Protein AF-A0A7C5P725-F1 (afdb_monomer_lite)

Foldseek 3Di:
DQVVCLLVPCVVVVHDPVVSVVSVVVVVVVVVVVVVVVVVDPVCVPPNDLCVVCVVLLVQLVVLVVVCPDPVDPDNSPCSNVVSVVSVVVSVVVVVVVVVVVVVVVD

pLDDT: mean 72.64, std 8.71, range [49.69, 85.19]

Sequence (107 aa):
MAFFFGSWALPELGAPVWATMSYLILLAWAVWKIMRRASGEGLWYDLGRWPAASGALAFFILLGPLMENDPSRTDNPAGMTLVAIAAALGLIWLRGRIRRRERLSST

Radius of gyration: 18.08 Å; chains: 1; bounding box: 44×28×49 Å

Secondary structure (DSSP, 8-state):
-HHHHHHHHHHHTT--HHHHHHHHHHHHHHHHHHHHHHTTSTTHHHHTHHHHHHHHHHHHHHHHHHHHT-TT-SS--TTHHHHHHHHHHHHHHHHHHHHHHHHHTT-

Structure (mmCIF, N/CA/C/O backbone):
data_AF-A0A7C5P725-F1
#
_entry.id   AF-A0A7C5P725-F1
#
loop_
_atom_site.group_PDB
_atom_site.id
_atom_site.type_symbol
_atom_site.label_atom_id
_atom_site.label_alt_id
_atom_site.label_comp_id
_atom_site.label_asym_id
_atom_site.label_entity_id
_atom_site.label_seq_id
_atom_site.pdbx_PDB_ins_code
_atom_site.Cartn_x
_atom_site.Cartn_y
_atom_site.Cartn_z
_atom_site.occupancy
_atom_site.B_iso_or_equiv
_atom_site.auth_seq_id
_atom_site.auth_comp_id
_atom_site.auth_asym_id
_atom_site.auth_atom_id
_atom_site.pdbx_PDB_model_num
ATOM 1 N N . MET A 1 1 ? 1.159 -11.921 -1.907 1.00 56.75 1 MET A N 1
ATOM 2 C CA . MET A 1 1 ? 1.847 -13.057 -2.558 1.00 56.75 1 MET A CA 1
ATOM 3 C C . MET A 1 1 ? 1.578 -13.117 -4.050 1.00 56.75 1 MET A C 1
ATOM 5 O O . MET A 1 1 ? 2.540 -12.978 -4.784 1.00 56.75 1 MET A O 1
ATOM 9 N N . ALA A 1 2 ? 0.321 -13.218 -4.506 1.00 71.81 2 ALA A N 1
ATOM 10 C CA . ALA A 1 2 ? 0.003 -13.227 -5.943 1.00 71.81 2 ALA A CA 1
ATOM 11 C C . ALA A 1 2 ? 0.662 -12.068 -6.720 1.00 71.81 2 ALA A C 1
ATOM 13 O O . ALA A 1 2 ? 1.329 -12.326 -7.709 1.00 71.81 2 ALA A O 1
ATOM 14 N N . PHE A 1 3 ? 0.584 -10.833 -6.200 1.00 71.12 3 PHE A N 1
ATOM 15 C CA . PHE A 1 3 ? 1.277 -9.671 -6.774 1.00 71.12 3 PHE A CA 1
ATOM 16 C C . PHE A 1 3 ? 2.771 -9.929 -7.026 1.00 71.12 3 PHE A C 1
ATOM 18 O O . PHE A 1 3 ? 3.191 -9.846 -8.168 1.00 71.12 3 PHE A O 1
ATOM 25 N N . PHE A 1 4 ? 3.536 -10.305 -5.993 1.00 70.12 4 PHE A N 1
ATOM 26 C CA . PHE A 1 4 ? 4.988 -10.507 -6.089 1.00 70.12 4 PHE A CA 1
ATOM 27 C C . PHE A 1 4 ? 5.373 -11.626 -7.053 1.00 70.12 4 PHE A C 1
ATOM 29 O O . PHE A 1 4 ? 6.266 -11.441 -7.871 1.00 70.12 4 PHE A O 1
ATOM 36 N N . PHE A 1 5 ? 4.686 -12.770 -6.987 1.00 76.00 5 PHE A N 1
ATOM 37 C CA . PHE A 1 5 ? 4.985 -13.891 -7.878 1.00 76.00 5 PHE A CA 1
ATOM 38 C C . PHE A 1 5 ? 4.627 -13.572 -9.328 1.00 76.00 5 PHE A C 1
ATOM 40 O O . PHE A 1 5 ? 5.412 -13.862 -10.222 1.00 76.00 5 PHE A O 1
ATOM 47 N N . GLY A 1 6 ? 3.477 -12.942 -9.574 1.00 72.38 6 GLY A N 1
ATOM 48 C CA . GLY A 1 6 ? 3.067 -12.591 -10.929 1.00 72.38 6 GLY A CA 1
ATOM 49 C C . GLY A 1 6 ? 3.904 -11.466 -11.533 1.00 72.38 6 GLY A C 1
ATOM 50 O O . GLY A 1 6 ? 4.323 -11.571 -12.680 1.00 72.38 6 GLY A O 1
ATOM 51 N N . SER A 1 7 ? 4.199 -10.411 -10.767 1.00 68.88 7 SER A N 1
ATOM 52 C CA . SER A 1 7 ? 4.995 -9.283 -11.260 1.00 68.88 7 SER A CA 1
ATOM 53 C C . SER A 1 7 ? 6.459 -9.641 -11.493 1.00 68.88 7 SER A C 1
ATOM 55 O O . SER A 1 7 ? 7.091 -8.998 -12.318 1.00 68.88 7 SER A O 1
ATOM 57 N N . TRP A 1 8 ? 6.998 -10.627 -10.774 1.00 72.88 8 TRP A N 1
ATOM 58 C CA . TRP A 1 8 ? 8.372 -11.093 -10.961 1.00 72.88 8 TRP A CA 1
ATOM 59 C C . TRP A 1 8 ? 8.472 -12.167 -12.051 1.00 72.88 8 TRP A C 1
ATOM 61 O O . TRP A 1 8 ? 9.332 -12.078 -12.914 1.00 72.88 8 TRP A O 1
ATOM 71 N N . ALA A 1 9 ? 7.559 -13.145 -12.085 1.00 73.12 9 ALA A N 1
ATOM 72 C CA . ALA A 1 9 ? 7.654 -14.253 -13.036 1.00 73.12 9 ALA A CA 1
ATOM 73 C C . ALA A 1 9 ? 7.227 -13.884 -14.467 1.00 73.12 9 ALA A C 1
ATOM 75 O O . ALA A 1 9 ? 7.830 -14.372 -15.417 1.00 73.12 9 ALA A O 1
ATOM 76 N N . LEU A 1 10 ? 6.194 -13.051 -14.663 1.00 69.06 10 LEU A N 1
ATOM 77 C CA . LEU A 1 10 ? 5.710 -12.758 -16.022 1.00 69.06 10 LEU A CA 1
ATOM 78 C C . LEU A 1 10 ? 6.757 -12.043 -16.903 1.00 69.06 10 LEU A C 1
ATOM 80 O O . LEU A 1 10 ? 6.926 -12.468 -18.046 1.00 69.06 10 LEU A O 1
ATOM 84 N N . PRO A 1 11 ? 7.453 -10.988 -16.434 1.00 68.44 11 PRO A N 1
ATOM 85 C CA . PRO A 1 11 ? 8.466 -10.310 -17.245 1.00 68.44 11 PRO A CA 1
ATOM 86 C C . PRO A 1 11 ? 9.656 -11.212 -17.589 1.00 68.44 11 PRO A C 1
ATOM 88 O O . PRO A 1 11 ? 10.106 -11.214 -18.730 1.00 68.44 11 PRO A O 1
ATOM 91 N N . GLU A 1 12 ? 10.116 -12.019 -16.629 1.00 72.25 12 GLU A N 1
ATOM 92 C CA . GLU A 1 12 ? 11.256 -12.938 -16.790 1.00 72.25 12 GLU A CA 1
ATOM 93 C C . GLU A 1 12 ? 10.968 -14.072 -17.788 1.00 72.25 12 GLU A C 1
ATOM 95 O O . GLU A 1 12 ? 11.871 -14.617 -18.416 1.00 72.25 12 GLU A O 1
ATOM 100 N N . LEU A 1 13 ? 9.690 -14.401 -17.999 1.00 78.62 13 LEU A N 1
ATOM 101 C CA . LEU A 1 13 ? 9.246 -15.367 -19.009 1.00 78.62 13 LEU A CA 1
ATOM 102 C C . LEU A 1 13 ? 9.137 -14.762 -20.422 1.00 78.62 13 LEU A C 1
ATOM 104 O O . LEU A 1 13 ? 8.640 -15.422 -21.335 1.00 78.62 13 LEU A O 1
ATOM 108 N N . GLY A 1 14 ? 9.559 -13.507 -20.614 1.00 76.88 14 GLY A N 1
ATOM 109 C CA . GLY A 1 14 ? 9.449 -12.799 -21.890 1.00 76.88 14 GLY A CA 1
ATOM 110 C C . GLY A 1 14 ? 8.010 -12.433 -22.257 1.00 76.88 14 GLY A C 1
ATOM 111 O O . GLY A 1 14 ? 7.701 -12.241 -23.436 1.00 76.88 14 GLY A O 1
ATOM 112 N N . ALA A 1 15 ? 7.104 -12.360 -21.274 1.00 76.62 15 ALA A N 1
ATOM 113 C CA . ALA A 1 15 ? 5.718 -12.013 -21.544 1.00 76.62 15 ALA A CA 1
ATOM 114 C C . ALA A 1 15 ? 5.619 -10.579 -22.098 1.00 76.62 15 ALA A C 1
ATOM 116 O O . ALA A 1 15 ? 6.245 -9.655 -21.569 1.00 76.62 15 ALA A O 1
ATOM 117 N N . PRO A 1 16 ? 4.799 -10.352 -23.137 1.00 82.12 16 PRO A N 1
ATOM 118 C CA . PRO A 1 16 ? 4.624 -9.024 -23.699 1.00 82.12 16 PRO A CA 1
ATOM 119 C C . PRO A 1 16 ? 3.969 -8.075 -22.684 1.00 82.12 16 PRO A C 1
ATOM 121 O O . PRO A 1 16 ? 3.133 -8.480 -21.875 1.00 82.12 16 PRO A O 1
ATOM 124 N N . VAL A 1 17 ? 4.307 -6.784 -22.766 1.00 77.69 17 VAL A N 1
ATOM 125 C CA . VAL A 1 17 ? 3.910 -5.736 -21.798 1.00 77.69 17 VAL A CA 1
ATOM 126 C C . VAL A 1 17 ? 2.395 -5.681 -21.545 1.00 77.69 17 VAL A C 1
ATOM 128 O O . VAL A 1 17 ? 1.945 -5.410 -20.435 1.00 77.69 17 VAL A O 1
ATOM 131 N N . TRP A 1 18 ? 1.568 -5.974 -22.549 1.00 81.81 18 TRP A N 1
ATOM 132 C CA . TRP A 1 18 ? 0.113 -5.975 -22.378 1.00 81.81 18 TRP A CA 1
ATOM 133 C C . TRP A 1 18 ? -0.377 -7.106 -21.458 1.00 81.81 18 TRP A C 1
ATOM 135 O O . TRP A 1 18 ? -1.380 -6.931 -20.764 1.00 81.81 18 TRP A O 1
ATOM 145 N N . ALA A 1 19 ? 0.324 -8.241 -21.405 1.00 75.62 19 ALA A N 1
ATOM 146 C CA . ALA A 1 19 ? -0.036 -9.382 -20.567 1.00 75.62 19 ALA A CA 1
ATOM 147 C C . ALA A 1 19 ? 0.258 -9.099 -19.086 1.00 75.62 19 ALA A C 1
ATOM 149 O O . ALA A 1 19 ? -0.588 -9.363 -18.230 1.00 75.62 19 ALA A O 1
ATOM 150 N N . THR A 1 20 ? 1.404 -8.479 -18.784 1.00 75.31 20 THR A N 1
ATOM 151 C CA . THR A 1 20 ? 1.738 -8.016 -17.426 1.00 75.31 20 THR A CA 1
ATOM 152 C C . THR A 1 20 ? 0.780 -6.925 -16.956 1.00 75.31 20 THR A C 1
ATOM 154 O O . THR A 1 20 ? 0.262 -7.006 -15.842 1.00 75.31 20 THR A O 1
ATOM 157 N N . MET A 1 21 ? 0.461 -5.948 -17.811 1.00 76.19 21 MET A N 1
ATOM 158 C CA . MET A 1 21 ? -0.528 -4.911 -17.490 1.00 76.19 21 MET A CA 1
ATOM 159 C C . MET A 1 21 ? -1.921 -5.501 -17.235 1.00 76.19 21 MET A C 1
ATOM 161 O O . MET A 1 21 ? -2.559 -5.171 -16.236 1.00 76.19 21 MET A O 1
ATOM 165 N N . SER A 1 22 ? -2.376 -6.428 -18.084 1.00 83.06 22 SER A N 1
ATOM 166 C CA . SER A 1 22 ? -3.676 -7.095 -17.922 1.00 83.06 22 SER A CA 1
ATOM 167 C C . SER A 1 22 ? -3.745 -7.899 -16.623 1.00 83.06 22 SER A C 1
ATOM 169 O O . SER A 1 22 ? -4.746 -7.836 -15.910 1.00 83.06 22 SER A O 1
ATOM 171 N N . TYR A 1 23 ? -2.667 -8.605 -16.273 1.00 79.88 23 TYR A N 1
ATOM 172 C CA . TYR A 1 23 ? -2.559 -9.335 -15.011 1.00 79.88 23 TYR A CA 1
ATOM 173 C C . TYR A 1 23 ? -2.702 -8.408 -13.796 1.00 79.88 23 TYR A C 1
ATOM 175 O O . TYR A 1 23 ? -3.496 -8.687 -12.896 1.00 79.88 23 TYR A O 1
ATOM 183 N N . LEU A 1 24 ? -1.987 -7.278 -13.786 1.00 79.25 24 LEU A N 1
ATOM 184 C CA . LEU A 1 24 ? -2.050 -6.307 -12.692 1.00 79.25 24 LEU A CA 1
ATOM 185 C C . LEU A 1 24 ? -3.441 -5.673 -12.560 1.00 79.25 24 LEU A C 1
ATOM 187 O O . LEU A 1 24 ? -3.949 -5.539 -11.445 1.00 79.25 24 LEU A O 1
ATOM 191 N N . ILE A 1 25 ? -4.087 -5.343 -13.682 1.00 83.19 25 ILE A N 1
ATOM 192 C CA . ILE A 1 25 ? -5.452 -4.797 -13.704 1.00 83.19 25 ILE A CA 1
ATOM 193 C C . ILE A 1 25 ? -6.453 -5.819 -13.151 1.00 83.19 25 ILE A C 1
ATOM 195 O O . ILE A 1 25 ? -7.281 -5.478 -12.304 1.00 83.19 25 ILE A O 1
ATOM 199 N N . LEU A 1 26 ? -6.364 -7.082 -13.579 1.00 83.75 26 LEU A N 1
ATOM 200 C CA . LEU A 1 26 ? -7.233 -8.156 -13.091 1.00 83.75 26 LEU A CA 1
ATOM 201 C C . LEU A 1 26 ? -7.023 -8.425 -11.600 1.00 83.75 26 LEU A C 1
ATOM 203 O O . LEU A 1 26 ? -7.997 -8.616 -10.870 1.00 83.75 26 LEU A O 1
ATOM 207 N N . LEU A 1 27 ? -5.774 -8.394 -11.133 1.00 78.50 27 LEU A N 1
ATOM 208 C CA . LEU A 1 27 ? -5.448 -8.555 -9.721 1.00 78.50 27 LEU A CA 1
ATOM 209 C C . LEU A 1 27 ? -6.031 -7.408 -8.884 1.00 78.50 27 LEU A C 1
ATOM 211 O O . LEU A 1 27 ? -6.684 -7.662 -7.871 1.00 78.50 27 LEU A O 1
ATOM 215 N N . ALA A 1 28 ? -5.857 -6.158 -9.325 1.00 78.19 28 ALA A N 1
ATOM 216 C CA . ALA A 1 28 ? -6.434 -4.987 -8.666 1.00 78.19 28 ALA A CA 1
ATOM 217 C C . ALA A 1 28 ? -7.969 -5.063 -8.627 1.00 78.19 28 ALA A C 1
ATOM 219 O O . ALA A 1 28 ? -8.584 -4.813 -7.588 1.00 78.19 28 ALA A O 1
ATOM 220 N N . TRP A 1 29 ? -8.593 -5.482 -9.730 1.00 80.69 29 TRP A N 1
ATOM 221 C CA . TRP A 1 29 ? -10.038 -5.681 -9.807 1.00 80.69 29 TRP A CA 1
ATOM 222 C C . TRP A 1 29 ? -10.529 -6.793 -8.872 1.00 80.69 29 TRP A C 1
ATOM 224 O O . TRP A 1 29 ? -11.539 -6.617 -8.185 1.00 80.69 29 TRP A O 1
ATOM 234 N N . ALA A 1 30 ? -9.812 -7.917 -8.794 1.00 78.56 30 ALA A N 1
ATOM 235 C CA . ALA A 1 30 ? -10.136 -9.026 -7.901 1.00 78.56 30 ALA A CA 1
ATOM 236 C C . ALA A 1 30 ? -10.049 -8.602 -6.429 1.00 78.56 30 ALA A C 1
ATOM 238 O O . ALA A 1 30 ? -10.991 -8.836 -5.669 1.00 78.56 30 ALA A O 1
ATOM 239 N N . VAL A 1 31 ? -8.973 -7.906 -6.045 1.00 77.69 31 VAL A N 1
ATOM 240 C CA . VAL A 1 31 ? -8.817 -7.333 -4.699 1.00 77.69 31 VAL A CA 1
ATOM 241 C C . VAL A 1 31 ? -9.951 -6.356 -4.403 1.00 77.69 31 VAL A C 1
ATOM 243 O O . VAL A 1 31 ? -10.604 -6.480 -3.369 1.00 77.69 31 VAL A O 1
ATOM 246 N N . TRP A 1 32 ? -10.271 -5.447 -5.326 1.00 76.69 32 TRP A N 1
ATOM 247 C CA . TRP A 1 32 ? -11.377 -4.504 -5.152 1.00 76.69 32 TRP A CA 1
ATOM 248 C C . TRP A 1 32 ? -12.731 -5.203 -4.984 1.00 76.69 32 TRP A C 1
ATOM 250 O O . TRP A 1 32 ? -13.540 -4.806 -4.145 1.00 76.69 32 TRP A O 1
ATOM 260 N N . LYS A 1 33 ? -12.994 -6.268 -5.746 1.00 76.69 33 LYS A N 1
ATOM 261 C CA . LYS A 1 33 ? -14.227 -7.059 -5.639 1.00 76.69 33 LYS A CA 1
ATOM 262 C C . LYS A 1 33 ? -14.319 -7.791 -4.300 1.00 76.69 33 LYS A C 1
ATOM 264 O O . LYS A 1 33 ? -15.390 -7.793 -3.696 1.00 76.69 33 LYS A O 1
ATOM 269 N N . ILE A 1 34 ? -13.214 -8.371 -3.829 1.00 75.06 34 ILE A N 1
ATOM 270 C CA . ILE A 1 34 ? -13.125 -9.016 -2.512 1.00 75.06 34 ILE A CA 1
ATOM 271 C C . ILE A 1 34 ? -13.357 -7.982 -1.411 1.00 75.06 34 ILE A C 1
ATOM 273 O O . ILE A 1 34 ? -14.189 -8.210 -0.542 1.00 75.06 34 ILE A O 1
ATOM 277 N N . MET A 1 35 ? -12.713 -6.814 -1.493 1.00 67.88 35 MET A N 1
ATOM 278 C CA . MET A 1 35 ? -12.914 -5.719 -0.540 1.00 67.88 35 MET A CA 1
ATOM 279 C C . MET A 1 35 ? -14.361 -5.220 -0.535 1.00 67.88 35 MET A C 1
ATOM 281 O O . MET A 1 35 ? -14.922 -4.995 0.531 1.00 67.88 35 MET A O 1
ATOM 285 N N . ARG A 1 36 ? -15.001 -5.078 -1.702 1.00 68.06 36 ARG A N 1
ATOM 286 C CA . ARG A 1 36 ? -16.414 -4.673 -1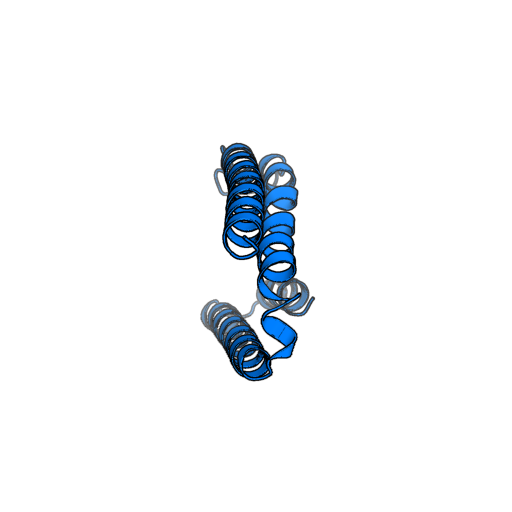.781 1.00 68.06 36 ARG A CA 1
ATOM 287 C C . ARG A 1 36 ? -17.362 -5.720 -1.206 1.00 68.06 36 ARG A C 1
ATOM 289 O O . ARG A 1 36 ? -18.322 -5.339 -0.550 1.00 68.06 36 ARG A O 1
ATOM 296 N N . ARG A 1 37 ? -17.093 -7.011 -1.420 1.00 65.38 37 ARG A N 1
ATOM 297 C CA . ARG A 1 37 ? -17.879 -8.095 -0.809 1.00 65.38 37 ARG A CA 1
ATOM 298 C C . ARG A 1 37 ? -17.684 -8.156 0.703 1.00 65.38 37 ARG A C 1
ATOM 300 O O . ARG A 1 37 ? -18.668 -8.203 1.425 1.00 65.38 37 ARG A O 1
ATOM 307 N N . ALA A 1 38 ? -16.442 -8.056 1.170 1.00 61.25 38 ALA A N 1
ATOM 308 C CA . ALA A 1 38 ? -16.112 -8.028 2.593 1.00 61.25 38 ALA A CA 1
ATOM 309 C C . ALA A 1 38 ? -16.650 -6.775 3.310 1.00 61.25 38 ALA A C 1
ATOM 311 O O . ALA A 1 38 ? -16.895 -6.808 4.508 1.00 61.25 38 ALA A O 1
ATOM 312 N N . SER A 1 39 ? -16.876 -5.676 2.582 1.00 59.16 39 SER A N 1
ATOM 313 C CA . SER A 1 39 ? -17.472 -4.449 3.123 1.00 59.16 39 SER A CA 1
ATOM 314 C C . SER A 1 39 ? -18.982 -4.531 3.370 1.00 59.16 39 SER A C 1
ATOM 316 O O . SER A 1 39 ? -19.522 -3.591 3.953 1.00 59.16 39 SER A O 1
ATOM 318 N N . GLY A 1 40 ? -19.671 -5.568 2.880 1.00 58.22 40 GLY A N 1
ATOM 319 C CA . GLY A 1 40 ? -21.123 -5.725 3.027 1.00 58.22 40 GLY A CA 1
ATOM 320 C C . GLY A 1 40 ? -21.556 -6.368 4.347 1.00 58.22 40 GLY A C 1
ATOM 321 O O . GLY A 1 40 ? -22.711 -6.229 4.737 1.00 58.22 40 GLY A O 1
ATOM 322 N N . GLU A 1 41 ? -20.643 -7.037 5.050 1.00 55.88 41 GLU A N 1
ATOM 323 C CA . GLU A 1 41 ? -20.914 -7.711 6.320 1.00 55.88 41 GLU A CA 1
ATOM 324 C C . GLU A 1 41 ? -20.405 -6.822 7.466 1.00 55.88 41 GLU A C 1
ATOM 326 O O . GLU A 1 41 ? -19.246 -6.403 7.477 1.00 55.88 41 GLU A O 1
ATOM 331 N N . GLY A 1 42 ? -21.275 -6.496 8.429 1.00 52.72 42 GLY A N 1
ATOM 332 C CA . GLY A 1 42 ? -21.029 -5.527 9.513 1.00 52.72 42 GLY A CA 1
ATOM 333 C C . GLY A 1 42 ? -19.772 -5.762 10.370 1.00 52.72 42 GLY A C 1
ATOM 334 O O . GLY A 1 42 ? -19.370 -4.871 11.112 1.00 52.72 42 GLY A O 1
ATOM 335 N N . LEU A 1 43 ? -19.093 -6.902 10.205 1.00 49.69 43 LEU A N 1
ATOM 336 C CA . LEU A 1 43 ? -17.793 -7.229 10.798 1.00 49.69 43 LEU A CA 1
ATOM 337 C C . LEU A 1 43 ? -16.670 -6.230 10.438 1.00 49.69 43 LEU A C 1
ATOM 339 O O . LEU A 1 43 ? -15.676 -6.122 11.156 1.00 49.69 43 LEU A O 1
ATOM 343 N N . TRP A 1 44 ? -16.791 -5.500 9.321 1.00 50.28 44 TRP A N 1
ATOM 344 C CA . TRP A 1 44 ? -15.753 -4.574 8.845 1.00 50.28 44 TRP A CA 1
ATOM 345 C C . TRP A 1 44 ? -15.784 -3.185 9.503 1.00 50.28 44 TRP A C 1
ATOM 347 O O . TRP A 1 44 ? -14.801 -2.444 9.380 1.00 50.28 44 TRP A O 1
ATOM 357 N N . TYR A 1 45 ? -16.876 -2.833 10.194 1.00 53.97 45 TYR A N 1
ATOM 358 C CA . TYR A 1 45 ? -17.039 -1.519 10.825 1.00 53.97 45 TYR A CA 1
ATOM 359 C C . TYR A 1 45 ? -16.162 -1.364 12.080 1.00 53.97 45 TYR A C 1
ATOM 361 O O . TYR A 1 45 ? -15.605 -0.288 12.281 1.00 53.97 45 TYR A O 1
ATOM 369 N N . ASP A 1 46 ? -15.944 -2.449 12.836 1.00 53.06 46 ASP A N 1
ATOM 370 C CA . ASP A 1 46 ? -15.216 -2.396 14.115 1.00 53.06 46 ASP A CA 1
ATOM 371 C C . ASP A 1 46 ? -13.717 -2.744 14.031 1.00 53.06 46 ASP A C 1
ATOM 373 O O . ASP A 1 46 ? -12.937 -2.247 14.841 1.00 53.06 46 ASP A O 1
ATOM 377 N N . LEU A 1 47 ? -13.256 -3.562 13.069 1.00 54.16 47 LEU A N 1
ATOM 378 C CA . LEU A 1 47 ? -11.853 -4.039 13.070 1.00 54.16 47 LEU A CA 1
ATOM 379 C C . LEU A 1 47 ? -11.068 -3.908 11.746 1.00 54.16 47 LEU A C 1
ATOM 381 O O . LEU A 1 47 ? -9.849 -4.077 11.749 1.00 54.16 47 LEU A O 1
ATOM 385 N N . GLY A 1 48 ? -11.697 -3.620 10.600 1.00 55.75 48 GLY A N 1
ATOM 386 C CA . GLY A 1 48 ? -11.112 -4.027 9.306 1.00 55.75 48 GLY A CA 1
ATOM 387 C C . GLY A 1 48 ? -10.389 -2.968 8.466 1.00 55.75 48 GLY A C 1
ATOM 388 O O . GLY A 1 48 ? -9.386 -3.270 7.816 1.00 55.75 48 GLY A O 1
ATOM 389 N N . ARG A 1 49 ? -10.881 -1.722 8.427 1.00 63.47 49 ARG A N 1
ATOM 390 C CA . ARG A 1 49 ? -10.411 -0.730 7.433 1.00 63.47 49 ARG A CA 1
ATOM 391 C C . ARG A 1 49 ? -9.007 -0.194 7.703 1.00 63.47 49 ARG A C 1
ATOM 393 O O . ARG A 1 49 ? -8.255 0.064 6.767 1.00 63.47 49 ARG A O 1
ATOM 400 N N . TRP A 1 50 ? -8.658 -0.042 8.975 1.00 63.75 50 TRP A N 1
ATOM 401 C CA . TRP A 1 50 ? -7.384 0.536 9.395 1.00 63.75 50 TRP A CA 1
ATOM 402 C C . TRP A 1 50 ? -6.197 -0.388 9.207 1.00 63.75 50 TRP A C 1
ATOM 404 O O . TRP A 1 50 ? -5.267 0.020 8.513 1.00 63.75 50 TRP A O 1
ATOM 414 N N . PRO A 1 51 ? -6.222 -1.624 9.741 1.00 67.62 51 PRO A N 1
ATOM 415 C CA . PRO A 1 51 ? -5.099 -2.542 9.599 1.00 67.62 51 PRO A CA 1
ATOM 416 C C . PRO A 1 51 ? -4.828 -2.900 8.136 1.00 67.62 51 PRO A C 1
ATOM 418 O O . PRO A 1 51 ? -3.6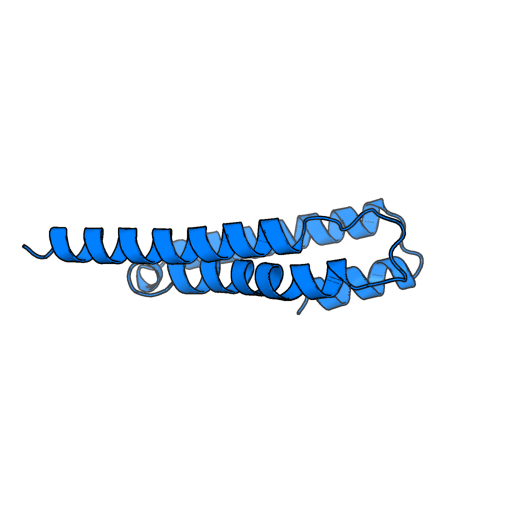71 -3.021 7.744 1.00 67.62 51 PRO A O 1
ATOM 421 N N . ALA A 1 52 ? -5.878 -3.012 7.312 1.00 65.94 52 ALA A N 1
ATOM 422 C CA . ALA A 1 52 ? -5.744 -3.312 5.890 1.00 65.94 52 ALA A CA 1
ATOM 423 C C . ALA A 1 52 ? -5.068 -2.167 5.114 1.00 65.94 52 ALA A C 1
ATOM 425 O O . ALA A 1 52 ? -4.115 -2.403 4.370 1.00 65.94 52 ALA A O 1
ATOM 426 N N . ALA A 1 53 ? -5.518 -0.922 5.317 1.00 68.00 53 ALA A N 1
ATOM 427 C CA . ALA A 1 53 ? -4.935 0.243 4.655 1.00 68.00 53 ALA A CA 1
ATOM 428 C C . ALA A 1 53 ? -3.513 0.539 5.156 1.00 68.00 53 ALA A C 1
ATOM 430 O O . ALA A 1 53 ? -2.612 0.777 4.352 1.00 68.00 5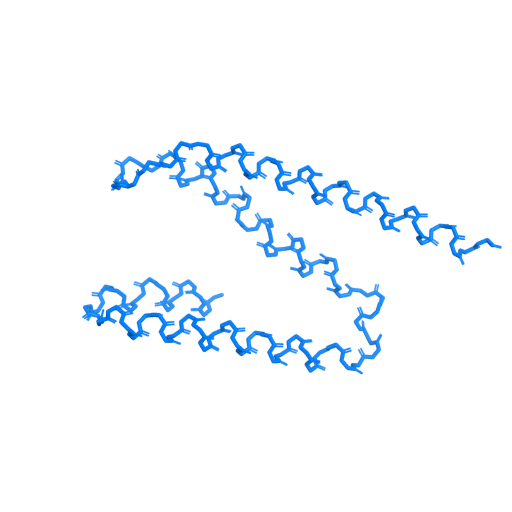3 ALA A O 1
ATOM 431 N N . SER A 1 54 ? -3.282 0.468 6.473 1.00 71.12 54 SER A N 1
ATOM 432 C CA . SER A 1 54 ? -1.951 0.683 7.042 1.00 71.12 54 SER A CA 1
ATOM 433 C C . SER A 1 54 ? -0.982 -0.438 6.691 1.00 71.12 54 SER A C 1
ATOM 435 O O . SER A 1 54 ? 0.186 -0.156 6.474 1.00 71.12 54 SER A O 1
ATOM 437 N N . GLY A 1 55 ? -1.440 -1.692 6.615 1.00 73.50 55 GLY A N 1
ATOM 438 C CA . GLY A 1 55 ? -0.598 -2.839 6.271 1.00 73.50 55 GLY A CA 1
ATOM 439 C C . GLY A 1 55 ? -0.096 -2.783 4.829 1.00 73.50 55 GLY A C 1
ATOM 440 O O . GLY A 1 55 ? 1.093 -2.974 4.585 1.00 73.50 55 GLY A O 1
ATOM 441 N N . ALA A 1 56 ? -0.976 -2.441 3.881 1.00 71.81 56 ALA A N 1
ATOM 442 C CA . ALA A 1 56 ? -0.585 -2.253 2.486 1.00 71.81 56 ALA A CA 1
ATOM 443 C C . ALA A 1 56 ? 0.415 -1.096 2.324 1.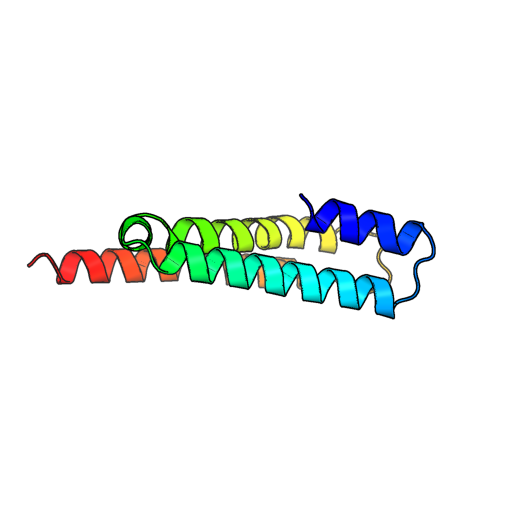00 71.81 56 ALA A C 1
ATOM 445 O O . ALA A 1 56 ? 1.434 -1.257 1.659 1.00 71.81 56 ALA A O 1
ATOM 446 N N . LEU A 1 57 ? 0.171 0.049 2.971 1.00 75.94 57 LEU A N 1
ATOM 447 C CA . LEU A 1 57 ? 1.101 1.182 2.935 1.00 75.94 57 LEU A CA 1
ATOM 448 C C . LEU A 1 57 ? 2.421 0.895 3.663 1.00 75.94 57 LEU A C 1
ATOM 450 O O . LEU A 1 57 ? 3.470 1.295 3.170 1.00 75.94 57 LEU A O 1
ATOM 454 N N . ALA A 1 58 ? 2.396 0.191 4.796 1.00 77.00 58 ALA A N 1
ATOM 455 C CA . ALA A 1 58 ? 3.598 -0.161 5.552 1.00 77.00 58 ALA A CA 1
ATOM 456 C C . ALA A 1 58 ? 4.575 -0.993 4.715 1.00 77.00 58 ALA A C 1
ATOM 458 O O . ALA A 1 58 ? 5.782 -0.780 4.800 1.00 77.00 58 ALA A O 1
ATOM 459 N N . PHE A 1 59 ? 4.057 -1.882 3.861 1.00 76.44 59 PHE A N 1
ATOM 460 C CA . PHE A 1 59 ? 4.880 -2.620 2.909 1.00 76.44 59 PHE A CA 1
ATOM 461 C C . PHE A 1 59 ? 5.667 -1.678 1.981 1.00 76.44 59 PHE A C 1
ATOM 463 O O . PHE A 1 59 ? 6.883 -1.801 1.873 1.00 76.44 59 PHE A O 1
ATOM 470 N N . PHE A 1 60 ? 5.002 -0.696 1.363 1.00 74.56 60 PHE A N 1
ATOM 471 C CA . PHE A 1 60 ? 5.660 0.269 0.470 1.00 74.56 60 PHE A CA 1
ATOM 472 C C . PHE A 1 60 ? 6.609 1.220 1.206 1.00 74.56 60 PHE A C 1
ATOM 474 O O . PHE A 1 60 ? 7.663 1.560 0.677 1.00 74.56 60 PHE A O 1
ATOM 481 N N . ILE A 1 61 ? 6.268 1.609 2.436 1.00 82.31 61 ILE A N 1
ATOM 482 C CA . ILE A 1 61 ? 7.126 2.440 3.291 1.00 82.31 61 ILE A CA 1
ATOM 483 C C . ILE A 1 61 ? 8.453 1.729 3.583 1.00 82.31 61 ILE A C 1
ATOM 485 O O . ILE A 1 61 ? 9.505 2.355 3.531 1.00 82.31 61 ILE A O 1
ATOM 489 N N . LEU A 1 62 ? 8.417 0.424 3.860 1.00 79.69 62 LEU A N 1
ATOM 490 C CA . LEU A 1 62 ? 9.625 -0.368 4.107 1.00 79.69 62 LEU A CA 1
ATOM 491 C C . LEU A 1 62 ? 10.415 -0.652 2.825 1.00 79.69 62 LEU A C 1
ATOM 493 O O . LEU A 1 62 ? 11.639 -0.745 2.870 1.00 79.69 62 LEU A O 1
ATOM 497 N N . LEU A 1 63 ? 9.732 -0.780 1.685 1.00 78.88 63 LEU A N 1
ATOM 498 C CA . LEU A 1 63 ? 10.375 -1.059 0.403 1.00 78.88 63 LEU A CA 1
ATOM 499 C C . LEU A 1 63 ? 11.098 0.166 -0.182 1.00 78.88 63 LEU A C 1
ATOM 501 O O . LEU A 1 63 ? 12.097 -0.000 -0.874 1.00 78.88 63 LEU A O 1
ATOM 505 N N . GLY A 1 64 ? 10.610 1.382 0.089 1.00 77.00 64 GLY A N 1
ATOM 506 C CA . GLY A 1 64 ? 11.163 2.632 -0.452 1.00 77.00 64 GLY A CA 1
ATOM 507 C C . GLY A 1 64 ? 12.674 2.800 -0.224 1.00 77.00 64 GLY A C 1
ATOM 508 O O . GLY A 1 64 ? 13.403 2.939 -1.203 1.00 77.00 64 GLY A O 1
ATOM 509 N N . PRO A 1 65 ? 13.173 2.706 1.023 1.00 72.00 65 PRO A N 1
ATOM 510 C CA . PRO A 1 65 ? 14.605 2.799 1.312 1.00 72.00 65 PRO A CA 1
ATOM 511 C C . PRO A 1 65 ? 15.431 1.671 0.688 1.00 72.00 65 PRO A C 1
ATOM 513 O O . PRO A 1 65 ? 16.589 1.872 0.334 1.00 72.00 65 PRO A O 1
ATOM 516 N N . LEU A 1 66 ? 14.850 0.476 0.554 1.00 76.94 66 LEU A N 1
ATOM 517 C CA . LEU A 1 66 ? 15.535 -0.671 -0.040 1.00 76.94 66 LEU A CA 1
ATOM 518 C C . LEU A 1 66 ? 15.731 -0.477 -1.551 1.00 76.94 66 LEU A C 1
ATOM 520 O O . LEU A 1 66 ? 16.772 -0.831 -2.088 1.00 76.94 66 LEU A O 1
ATOM 524 N N . MET A 1 67 ? 14.744 0.133 -2.208 1.00 73.25 67 MET A N 1
ATOM 525 C CA . MET A 1 67 ? 14.753 0.443 -3.638 1.00 73.25 67 MET A CA 1
ATOM 526 C C . MET A 1 67 ? 15.614 1.658 -3.997 1.00 73.25 67 MET A C 1
ATOM 528 O O . MET A 1 67 ? 16.128 1.723 -5.108 1.00 73.25 67 MET A O 1
ATOM 532 N N . GLU A 1 68 ? 15.767 2.620 -3.083 1.00 75.06 68 GLU A N 1
ATOM 533 C CA . GLU A 1 68 ? 16.649 3.780 -3.278 1.00 75.06 68 GLU A CA 1
ATOM 534 C C . GLU A 1 68 ? 18.133 3.429 -3.172 1.00 75.06 68 GLU A C 1
ATOM 536 O O . GLU A 1 68 ? 18.960 4.057 -3.823 1.00 75.06 68 GLU A O 1
ATOM 541 N N . ASN A 1 69 ? 18.463 2.382 -2.418 1.00 74.06 69 ASN A N 1
ATOM 542 C CA . ASN A 1 69 ? 19.831 1.893 -2.275 1.00 74.06 69 ASN A CA 1
ATOM 543 C C . ASN A 1 69 ? 20.208 0.805 -3.294 1.00 74.06 69 ASN A C 1
ATOM 545 O O . ASN A 1 69 ? 21.280 0.222 -3.158 1.00 74.06 69 ASN A O 1
ATOM 549 N N . ASP A 1 70 ? 19.355 0.503 -4.279 1.00 73.25 70 ASP A N 1
ATOM 550 C CA . ASP A 1 70 ? 19.643 -0.498 -5.310 1.00 73.25 70 ASP A CA 1
ATOM 551 C C . ASP A 1 70 ? 20.497 0.109 -6.443 1.00 73.25 70 ASP A C 1
ATOM 553 O O . ASP A 1 70 ? 19.990 0.913 -7.231 1.00 73.25 70 ASP A O 1
ATOM 557 N N . PRO A 1 71 ? 21.783 -0.276 -6.572 1.00 64.81 71 PRO A N 1
ATOM 558 C CA . PRO A 1 71 ? 22.680 0.277 -7.581 1.00 64.81 71 PRO A CA 1
ATOM 559 C C . PRO A 1 71 ? 22.451 -0.302 -8.986 1.00 64.81 71 PRO A C 1
ATOM 561 O O . PRO A 1 71 ? 23.037 0.192 -9.946 1.00 64.81 71 PRO A O 1
ATOM 564 N N . SER A 1 72 ? 21.632 -1.350 -9.128 1.00 71.62 72 SER A N 1
ATOM 565 C CA . SER A 1 72 ? 21.328 -1.986 -10.420 1.00 71.62 72 SER A CA 1
ATOM 566 C C . SER A 1 72 ? 20.175 -1.313 -11.173 1.00 71.62 72 SER A C 1
ATOM 568 O O . SER A 1 72 ? 19.840 -1.692 -12.297 1.00 71.62 72 SER A O 1
ATOM 570 N N . ARG A 1 73 ? 19.563 -0.298 -10.560 1.00 64.00 73 ARG A N 1
ATOM 571 C CA . ARG A 1 73 ? 18.340 0.329 -11.043 1.00 64.00 73 ARG A CA 1
ATOM 572 C C . ARG A 1 73 ? 18.639 1.393 -12.105 1.00 64.00 73 ARG A C 1
ATOM 574 O O . ARG A 1 73 ? 19.433 2.301 -11.895 1.00 64.00 73 ARG A O 1
ATOM 581 N N . THR A 1 74 ? 17.973 1.286 -13.254 1.00 68.81 74 THR A N 1
ATOM 582 C CA . THR A 1 74 ? 18.120 2.214 -14.392 1.00 68.81 74 THR A CA 1
ATOM 583 C C . THR A 1 74 ? 17.233 3.463 -14.307 1.00 68.81 74 THR A C 1
ATOM 585 O O . THR A 1 74 ? 17.384 4.357 -15.138 1.00 68.81 74 THR A O 1
ATOM 588 N N . ASP A 1 75 ? 16.291 3.533 -13.354 1.00 67.69 75 ASP A N 1
ATOM 589 C CA . ASP A 1 75 ? 15.535 4.764 -13.052 1.00 67.69 75 ASP A CA 1
ATOM 590 C C . ASP A 1 75 ? 16.251 5.605 -11.981 1.00 67.69 75 ASP A C 1
ATOM 592 O O . ASP A 1 75 ? 17.231 5.150 -11.400 1.00 67.69 75 ASP A O 1
ATOM 596 N N . ASN A 1 76 ? 15.793 6.840 -11.746 1.00 70.31 76 ASN A N 1
ATOM 597 C CA . ASN A 1 76 ? 16.287 7.667 -10.646 1.00 70.31 76 ASN A CA 1
ATOM 598 C C . ASN A 1 76 ? 15.414 7.454 -9.394 1.00 70.31 76 ASN A C 1
ATOM 600 O O . ASN A 1 76 ? 14.333 8.049 -9.317 1.00 70.31 76 ASN A O 1
ATOM 604 N N . PRO A 1 77 ? 15.866 6.670 -8.399 1.00 70.31 77 PRO A N 1
ATOM 605 C CA . PRO A 1 77 ? 15.064 6.362 -7.227 1.00 70.31 77 PRO A CA 1
ATOM 606 C C . PRO A 1 77 ? 15.134 7.441 -6.132 1.00 70.31 77 PRO A C 1
ATOM 608 O O . PRO A 1 77 ? 14.558 7.256 -5.055 1.00 70.31 77 PRO A O 1
ATOM 611 N N . ALA A 1 78 ? 15.833 8.555 -6.388 1.00 74.69 78 ALA A N 1
ATOM 612 C CA . ALA A 1 78 ? 16.059 9.611 -5.411 1.00 74.69 78 ALA A CA 1
ATOM 613 C C . ALA A 1 78 ? 14.736 10.158 -4.849 1.00 74.69 78 ALA A C 1
ATOM 615 O O . ALA A 1 78 ? 13.868 10.638 -5.583 1.00 74.69 78 ALA A O 1
ATOM 616 N N . GLY A 1 79 ? 14.594 10.111 -3.523 1.00 75.69 79 GLY A N 1
ATOM 617 C CA . GLY A 1 79 ? 13.433 10.639 -2.805 1.00 75.69 79 GLY A CA 1
ATOM 618 C C . GLY A 1 79 ? 12.341 9.615 -2.486 1.00 75.69 79 GLY A C 1
ATOM 619 O O . GLY A 1 79 ? 11.379 9.971 -1.799 1.00 75.69 79 GLY A O 1
ATOM 620 N N . MET A 1 80 ? 12.480 8.344 -2.887 1.00 81.12 80 MET A N 1
ATOM 621 C CA . MET A 1 80 ? 11.545 7.289 -2.465 1.00 81.12 80 MET A CA 1
ATOM 622 C C . MET A 1 80 ? 11.507 7.119 -0.939 1.00 81.12 80 MET A C 1
ATOM 624 O O . MET A 1 80 ? 10.428 6.928 -0.373 1.00 81.12 80 MET A O 1
ATOM 628 N N . THR A 1 81 ? 12.639 7.282 -0.250 1.00 79.69 81 THR A N 1
ATOM 629 C CA . THR A 1 81 ? 12.704 7.286 1.220 1.00 79.69 81 THR A CA 1
ATOM 630 C C . THR A 1 81 ? 11.932 8.460 1.817 1.00 79.69 81 THR A C 1
ATOM 632 O O . THR A 1 81 ? 11.211 8.290 2.800 1.00 79.69 81 THR A O 1
ATOM 635 N N . LEU A 1 82 ? 12.013 9.649 1.211 1.00 79.31 82 LEU A N 1
ATOM 636 C CA . LEU A 1 82 ? 11.279 10.825 1.687 1.00 79.31 82 LEU A CA 1
ATOM 637 C C . LEU A 1 82 ? 9.761 10.621 1.557 1.00 79.31 82 LEU A C 1
ATOM 639 O O . LEU A 1 82 ? 9.010 10.930 2.485 1.00 79.31 82 LEU A O 1
ATOM 643 N N . VAL A 1 83 ? 9.313 10.038 0.441 1.00 80.56 83 VAL A N 1
ATOM 644 C CA . VAL A 1 83 ? 7.903 9.676 0.220 1.00 80.56 83 VAL A CA 1
ATOM 645 C C . VAL A 1 83 ? 7.446 8.616 1.225 1.00 80.56 83 VAL A C 1
ATOM 647 O O . VAL A 1 83 ? 6.363 8.746 1.799 1.00 80.56 83 VAL A O 1
ATOM 650 N N . ALA A 1 84 ? 8.277 7.607 1.499 1.00 80.00 84 ALA A N 1
ATOM 651 C CA . ALA A 1 84 ? 8.001 6.590 2.511 1.00 80.00 84 ALA A CA 1
ATOM 652 C C . ALA A 1 84 ? 7.831 7.204 3.913 1.00 80.00 84 ALA A C 1
ATOM 654 O O . ALA A 1 84 ? 6.867 6.895 4.617 1.00 80.00 84 ALA A O 1
ATOM 655 N N . ILE A 1 85 ? 8.709 8.133 4.302 1.00 82.00 85 ILE A N 1
ATOM 656 C CA . ILE A 1 85 ? 8.611 8.852 5.581 1.00 82.00 85 ILE A CA 1
ATOM 657 C C . ILE A 1 85 ? 7.326 9.689 5.639 1.00 82.00 85 ILE A C 1
ATOM 659 O O . ILE A 1 85 ? 6.590 9.621 6.626 1.00 82.00 85 ILE A O 1
ATOM 663 N N . ALA A 1 86 ? 7.010 10.443 4.582 1.00 82.31 86 ALA A N 1
ATOM 664 C CA . ALA A 1 86 ? 5.791 11.250 4.521 1.00 82.31 86 ALA A CA 1
ATOM 665 C C . ALA A 1 86 ? 4.522 10.385 4.639 1.00 82.31 86 ALA A C 1
ATOM 667 O O . ALA A 1 86 ? 3.600 10.723 5.387 1.00 82.31 86 ALA A O 1
ATOM 668 N N . ALA A 1 87 ? 4.493 9.232 3.966 1.00 82.31 87 ALA A N 1
ATOM 669 C CA . ALA A 1 87 ? 3.401 8.269 4.061 1.00 82.31 87 ALA A CA 1
ATOM 670 C C . ALA A 1 87 ? 3.267 7.674 5.476 1.00 82.31 87 ALA A C 1
ATOM 672 O O . ALA A 1 87 ? 2.150 7.546 5.989 1.00 82.31 87 ALA A O 1
ATOM 673 N N . ALA A 1 88 ? 4.387 7.372 6.143 1.00 82.88 88 ALA A N 1
ATOM 674 C CA . ALA A 1 88 ? 4.396 6.885 7.522 1.00 82.88 88 ALA A CA 1
ATOM 675 C C . ALA A 1 88 ? 3.818 7.921 8.498 1.00 82.88 88 ALA A C 1
ATOM 677 O O . ALA A 1 88 ? 2.941 7.601 9.305 1.00 82.88 88 ALA A O 1
ATOM 678 N N . LEU A 1 89 ? 4.251 9.180 8.384 1.00 85.19 89 LEU A N 1
ATOM 679 C CA . LEU A 1 89 ? 3.721 10.286 9.186 1.00 85.19 89 LEU A CA 1
ATOM 680 C C . LEU A 1 89 ? 2.223 10.496 8.933 1.00 85.19 89 LEU A C 1
ATOM 682 O O . LEU A 1 89 ? 1.453 10.660 9.883 1.00 85.19 89 LEU A O 1
ATOM 686 N N . GLY A 1 90 ? 1.793 10.414 7.670 1.00 83.06 90 GLY A N 1
ATOM 687 C CA . GLY A 1 90 ? 0.386 10.478 7.283 1.00 83.06 90 GLY A CA 1
ATOM 688 C C . GLY A 1 90 ? -0.457 9.394 7.957 1.00 83.06 90 GLY A C 1
ATOM 689 O O . GLY A 1 90 ? -1.506 9.700 8.523 1.00 83.06 90 GLY A O 1
ATOM 690 N N . LEU A 1 91 ? 0.018 8.144 7.983 1.00 82.00 91 LEU A N 1
ATOM 691 C CA . LEU A 1 91 ? -0.660 7.043 8.678 1.00 82.00 91 LEU A CA 1
ATOM 692 C C . LEU A 1 91 ? -0.751 7.263 10.192 1.00 82.00 91 LEU A C 1
ATOM 694 O O . LEU A 1 91 ? -1.808 7.024 10.784 1.00 82.00 91 LEU A O 1
ATOM 698 N N . ILE A 1 92 ? 0.328 7.734 10.826 1.00 83.25 92 ILE A N 1
ATOM 699 C CA . ILE A 1 92 ? 0.347 8.039 12.266 1.00 83.25 92 ILE A CA 1
ATOM 700 C C . ILE A 1 92 ? -0.671 9.141 12.587 1.00 83.25 92 ILE A C 1
ATOM 702 O O . ILE A 1 92 ? -1.457 9.009 13.532 1.00 83.25 92 ILE A O 1
ATOM 706 N N . TRP A 1 93 ? -0.710 10.199 11.774 1.00 83.81 93 TRP A N 1
ATOM 707 C CA . TRP A 1 93 ? -1.671 11.290 11.918 1.00 83.81 93 TRP A CA 1
ATOM 708 C C . TRP A 1 93 ? -3.116 10.814 11.737 1.00 83.81 93 TRP A C 1
ATOM 710 O O . TRP A 1 93 ? -3.982 11.118 12.562 1.00 83.81 93 TRP A O 1
ATOM 720 N N . LEU A 1 94 ? -3.370 10.014 10.699 1.00 80.31 94 LEU A N 1
ATOM 721 C CA . LEU A 1 94 ? -4.685 9.457 10.384 1.00 80.31 94 LEU A CA 1
ATOM 722 C C . LEU A 1 94 ? -5.155 8.59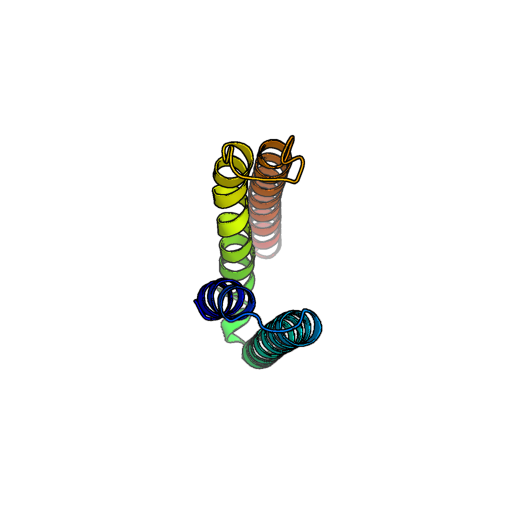0 11.575 1.00 80.31 94 LEU A C 1
ATOM 724 O O . LEU A 1 94 ? -6.283 8.760 12.048 1.00 80.31 94 LEU A O 1
ATOM 728 N N . ARG A 1 95 ? -4.281 7.740 12.139 1.00 80.06 95 ARG A N 1
ATOM 729 C CA . ARG A 1 95 ? -4.573 6.928 13.339 1.00 80.06 95 ARG A CA 1
ATOM 730 C C . ARG A 1 95 ? -4.954 7.801 14.535 1.00 80.06 95 ARG A C 1
ATOM 732 O O . ARG A 1 95 ? -5.907 7.494 15.252 1.00 80.06 95 ARG A O 1
ATOM 739 N N . GLY A 1 96 ? -4.228 8.898 14.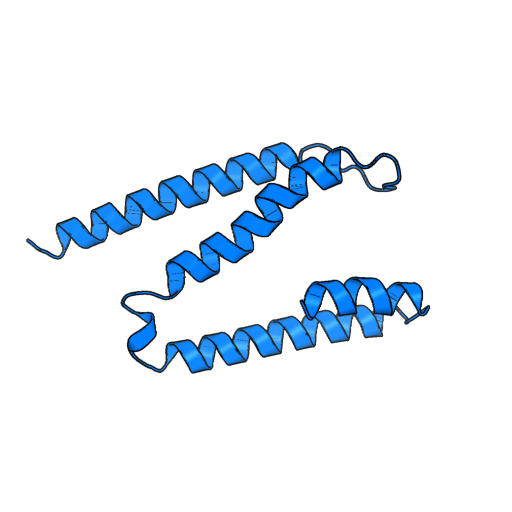749 1.00 79.94 96 GLY A N 1
ATOM 740 C CA . GLY A 1 96 ? -4.535 9.871 15.797 1.00 79.94 96 GLY A CA 1
ATOM 741 C C . GLY A 1 96 ? -5.894 10.549 15.599 1.00 79.94 96 GLY A C 1
ATOM 742 O O . GLY A 1 96 ? -6.649 10.708 16.559 1.00 79.94 96 GLY A O 1
ATOM 743 N N . ARG A 1 97 ? -6.242 10.905 14.358 1.00 80.50 97 ARG A N 1
ATOM 744 C CA . ARG A 1 97 ? -7.522 11.540 14.006 1.00 80.50 97 ARG A CA 1
ATOM 745 C C . ARG A 1 97 ? -8.717 10.627 14.273 1.00 80.50 97 ARG A C 1
ATOM 747 O O . ARG A 1 97 ? -9.748 11.107 14.734 1.00 80.50 97 ARG A O 1
ATOM 754 N N . ILE A 1 98 ? -8.585 9.334 14.004 1.00 77.88 98 ILE A N 1
ATOM 755 C CA . ILE A 1 98 ? -9.678 8.364 14.175 1.00 77.88 98 ILE A CA 1
ATOM 756 C C . ILE A 1 98 ? -9.943 8.066 15.634 1.00 77.88 98 ILE A C 1
ATOM 758 O O . ILE A 1 98 ? -11.077 8.212 16.073 1.00 77.88 98 ILE A O 1
ATOM 762 N N . ARG A 1 99 ? -8.884 7.838 16.415 1.00 76.56 99 ARG A N 1
ATOM 763 C CA . ARG A 1 99 ? -8.994 7.700 17.873 1.00 76.56 99 ARG A CA 1
ATOM 764 C C . ARG A 1 99 ? -9.645 8.913 18.534 1.00 76.56 99 ARG A C 1
ATOM 766 O O . ARG A 1 99 ? -10.362 8.770 19.518 1.00 76.56 99 ARG A O 1
ATOM 773 N N . ARG A 1 100 ? -9.392 10.122 18.016 1.00 77.19 100 ARG A N 1
ATOM 774 C CA . ARG A 1 100 ? -10.065 11.342 18.494 1.00 77.19 100 ARG A CA 1
ATOM 775 C C . ARG A 1 100 ? -11.554 11.355 18.149 1.00 77.19 100 ARG A C 1
ATOM 777 O O . ARG A 1 100 ? -12.338 11.790 18.978 1.00 77.19 100 ARG A O 1
ATOM 784 N N . ARG A 1 101 ? -11.940 10.891 16.956 1.00 73.81 101 ARG A N 1
ATOM 785 C CA . ARG A 1 101 ? -13.349 10.824 16.533 1.00 73.81 101 ARG A CA 1
ATOM 786 C C . ARG A 1 101 ? -14.141 9.793 17.331 1.00 73.81 101 ARG A C 1
ATOM 788 O O . ARG A 1 101 ? -15.223 10.128 17.785 1.00 73.81 101 ARG A O 1
ATOM 795 N N . GLU A 1 102 ? -13.572 8.612 17.565 1.00 72.38 102 GLU A N 1
ATOM 796 C CA . GLU A 1 102 ? -14.188 7.561 18.390 1.00 72.38 102 GLU A CA 1
ATOM 797 C C . GLU A 1 102 ? -14.461 8.039 19.825 1.00 72.38 102 GLU A C 1
ATOM 799 O O . GLU A 1 102 ? -15.541 7.801 20.356 1.00 72.38 102 GLU A O 1
ATOM 804 N N . ARG A 1 103 ? -13.521 8.783 20.434 1.00 68.62 103 ARG A N 1
ATOM 805 C CA . ARG A 1 103 ? -13.694 9.348 21.788 1.00 68.62 103 ARG A CA 1
ATOM 806 C C . ARG A 1 103 ? -14.790 10.408 21.891 1.00 68.62 103 ARG A C 1
ATOM 808 O O . ARG A 1 103 ? -15.370 10.556 22.957 1.00 68.62 103 ARG A O 1
ATOM 815 N N . LEU A 1 104 ? -15.025 11.172 20.825 1.00 70.00 104 LEU A N 1
ATOM 816 C CA . LEU A 1 104 ? -16.036 12.237 20.802 1.00 70.00 104 LEU A CA 1
ATOM 817 C C . LEU A 1 104 ? -17.449 11.699 20.550 1.00 70.00 104 LEU A C 1
ATOM 819 O O . LEU A 1 104 ? -18.412 12.359 20.910 1.00 70.00 104 LEU A O 1
ATOM 823 N N . SER A 1 105 ? -17.581 10.521 19.933 1.00 59.56 105 SER A N 1
ATOM 824 C CA . SER A 1 105 ? -18.871 9.847 19.729 1.00 59.56 105 SER A CA 1
ATOM 825 C C . SER A 1 105 ? -19.345 9.018 20.930 1.00 59.56 105 SER A C 1
ATOM 827 O O . SER A 1 105 ? -20.455 8.501 20.894 1.00 59.56 105 SER A O 1
ATOM 829 N N . SER A 1 106 ? -18.509 8.846 21.960 1.00 56.84 106 SER A N 1
ATOM 830 C CA . SER A 1 106 ? -18.811 8.071 23.178 1.00 56.84 106 SER A CA 1
ATOM 831 C C . SER A 1 106 ? -19.200 8.930 24.394 1.00 56.84 106 SER A C 1
ATOM 833 O O . SER A 1 106 ? -19.278 8.406 25.503 1.00 56.84 106 SER A O 1
ATOM 835 N N . THR A 1 107 ? -19.393 10.235 24.197 1.00 52.00 107 THR A N 1
ATOM 836 C CA . THR A 1 107 ? -19.911 11.219 25.171 1.00 52.00 107 THR A CA 1
ATOM 837 C C . THR A 1 107 ? -21.227 11.771 24.672 1.00 52.00 107 THR A C 1
ATOM 839 O O . THR A 1 107 ? -22.149 11.904 25.500 1.00 52.00 107 THR A O 1
#